Protein AF-A0A317YNF3-F1 (afdb_monomer_lite)

InterPro domains:
  IPR027417 P-loop containing nucleoside triphosphate hydrolase [G3DSA:3.40.50.300] (1-76)
  IPR027417 P-loop containing nucleoside triphosphate hydrolase [SSF52540] (8-67)
  IPR045562 ATP-dependent DNA helicase RecG, domain 3, C-terminal [PF19833] (21-75)
  IPR047112 ATP-dependent DNA helicase RecG/Transcription-repair-coupling factor [PTHR47964] (1-76)

Organism: Staphylococcus pseudintermedius (NCBI:txid283734)

Structure (mmCIF, N/CA/C/O backbone):
data_AF-A0A317YNF3-F1
#
_entry.id   AF-A0A317YNF3-F1
#
loop_
_atom_site.group_PDB
_atom_site.id
_atom_site.type_symbol
_atom_site.label_atom_id
_atom_site.label_alt_id
_atom_site.label_comp_id
_atom_site.label_asym_id
_atom_site.label_entity_id
_atom_site.label_seq_id
_atom_site.pdbx_PDB_ins_code
_atom_site.Cartn_x
_atom_site.Cartn_y
_atom_site.Cartn_z
_atom_site.occupancy
_atom_site.B_iso_or_equiv
_atom_site.auth_seq_id
_atom_site.auth_comp_id
_atom_site.auth_asym_id
_atom_site.auth_atom_id
_atom_site.pdbx_PDB_model_num
ATOM 1 N N . VAL A 1 1 ? -17.450 -12.248 21.173 1.00 68.62 1 VAL A N 1
ATOM 2 C CA . VAL A 1 1 ? -17.203 -11.163 22.152 1.00 68.62 1 VAL A CA 1
ATOM 3 C C . VAL A 1 1 ? -15.916 -10.471 21.745 1.00 68.62 1 VAL A C 1
ATOM 5 O O . VAL A 1 1 ? -14.910 -11.155 21.614 1.00 68.62 1 VAL A O 1
ATOM 8 N N . LEU A 1 2 ? -15.975 -9.170 21.461 1.00 77.19 2 LEU A N 1
ATOM 9 C CA . LEU A 1 2 ? -14.817 -8.343 21.107 1.00 77.19 2 LEU A CA 1
ATOM 10 C C . LEU A 1 2 ? -14.187 -7.830 22.411 1.00 77.19 2 LEU A C 1
ATOM 12 O O . LEU A 1 2 ? -14.881 -7.216 23.217 1.00 77.19 2 LEU A O 1
ATOM 16 N N . ILE A 1 3 ? -12.908 -8.127 22.647 1.00 83.19 3 ILE A N 1
ATOM 17 C CA . ILE A 1 3 ? -12.151 -7.652 23.815 1.00 83.19 3 ILE A CA 1
ATOM 18 C C . ILE A 1 3 ? -10.936 -6.902 23.283 1.00 83.19 3 ILE A C 1
ATOM 20 O O . ILE A 1 3 ? -10.073 -7.502 22.646 1.00 83.19 3 ILE A O 1
ATOM 24 N N . ALA A 1 4 ? -10.870 -5.597 23.534 1.00 83.94 4 ALA A N 1
ATOM 25 C CA . ALA A 1 4 ? -9.777 -4.751 23.078 1.00 83.94 4 ALA A CA 1
ATOM 26 C C . ALA A 1 4 ? -9.485 -3.632 24.087 1.00 83.94 4 ALA A C 1
ATOM 28 O O . ALA A 1 4 ? -10.384 -3.150 24.770 1.00 83.94 4 ALA A O 1
ATOM 29 N N . SER A 1 5 ? -8.220 -3.213 24.159 1.00 90.25 5 SER A N 1
ATOM 30 C CA . SER A 1 5 ? -7.762 -2.063 24.952 1.00 90.25 5 SER A CA 1
ATOM 31 C C . SER A 1 5 ? -6.790 -1.218 24.114 1.00 90.25 5 SER A C 1
ATOM 33 O O . SER A 1 5 ? -5.585 -1.208 24.396 1.00 90.25 5 SER A O 1
ATOM 35 N N . PRO A 1 6 ? -7.270 -0.570 23.035 1.00 87.25 6 PRO A N 1
ATOM 36 C CA . PRO A 1 6 ? -6.416 0.220 22.157 1.00 87.25 6 PRO A CA 1
ATOM 37 C C . PRO A 1 6 ? -5.816 1.417 22.906 1.00 87.25 6 PRO A C 1
ATOM 39 O O . PRO A 1 6 ? -6.486 2.062 23.707 1.00 87.25 6 PRO A O 1
ATOM 42 N N . LYS A 1 7 ? -4.534 1.700 22.651 1.00 92.06 7 LYS A N 1
ATOM 43 C CA . LYS A 1 7 ? -3.787 2.812 23.276 1.00 92.06 7 LYS A CA 1
ATOM 44 C C . LYS A 1 7 ? -3.503 3.971 22.320 1.00 92.06 7 LYS A C 1
ATOM 46 O O . LYS A 1 7 ? -2.967 4.988 22.742 1.00 92.06 7 LYS A O 1
ATOM 51 N N . THR A 1 8 ? -3.814 3.792 21.040 1.00 91.56 8 THR A N 1
ATOM 52 C CA . THR A 1 8 ? -3.615 4.775 19.975 1.00 91.56 8 THR A CA 1
ATOM 53 C C . THR A 1 8 ? -4.966 5.227 19.443 1.00 91.56 8 THR A C 1
ATOM 55 O O . THR A 1 8 ? -5.924 4.452 19.459 1.00 91.56 8 THR A O 1
ATOM 58 N N . GLU A 1 9 ? -5.034 6.456 18.939 1.00 87.94 9 GLU A N 1
ATOM 59 C CA . GLU A 1 9 ? -6.248 7.025 18.344 1.00 87.94 9 GLU A CA 1
ATOM 60 C C . GLU A 1 9 ? -6.757 6.164 17.178 1.00 87.94 9 GLU A C 1
ATOM 62 O O . GLU A 1 9 ? -7.900 5.717 17.195 1.00 87.94 9 GLU A O 1
ATOM 67 N N . THR A 1 10 ? -5.862 5.756 16.271 1.00 85.75 10 THR A N 1
ATOM 68 C CA . THR A 1 10 ? -6.174 4.813 15.183 1.00 85.75 10 THR A CA 1
ATOM 69 C C . THR A 1 10 ? -6.709 3.474 15.699 1.00 85.75 10 THR A C 1
ATOM 71 O O . THR A 1 10 ? -7.598 2.872 15.107 1.00 85.75 10 THR A O 1
ATOM 74 N N . GLY A 1 11 ? -6.183 2.969 16.820 1.00 89.00 11 GLY A N 1
ATOM 75 C CA . GLY A 1 11 ? -6.671 1.725 17.415 1.00 89.00 11 GLY A CA 1
ATOM 76 C C . GLY A 1 11 ? -8.089 1.859 17.975 1.00 89.00 11 GLY A C 1
ATOM 77 O O . GLY A 1 11 ? -8.877 0.921 17.864 1.00 89.00 11 GLY A O 1
ATOM 78 N N . ILE A 1 12 ? -8.414 3.015 18.561 1.00 91.12 12 ILE A N 1
ATOM 79 C CA . ILE A 1 12 ? -9.755 3.337 19.068 1.00 91.12 12 ILE A CA 1
ATOM 80 C C . ILE A 1 12 ? -10.746 3.436 17.903 1.00 91.12 12 ILE A C 1
ATOM 82 O O . ILE A 1 12 ? -11.830 2.851 17.962 1.00 91.12 12 ILE A O 1
ATOM 86 N N . GLU A 1 13 ? -10.358 4.115 16.827 1.00 89.44 13 GLU A N 1
ATOM 87 C CA . GLU A 1 13 ? -11.178 4.280 15.626 1.00 89.44 13 GLU A CA 1
ATOM 88 C C . GLU A 1 13 ? -11.493 2.933 14.957 1.00 89.44 13 GLU A C 1
ATOM 90 O O . GLU A 1 13 ? -12.662 2.620 14.718 1.00 89.44 13 GLU A O 1
ATOM 95 N N . ARG A 1 14 ? -10.488 2.058 14.793 1.00 90.19 14 ARG A N 1
ATOM 96 C CA . ARG A 1 14 ? -10.690 0.696 14.261 1.00 90.19 14 ARG A CA 1
ATOM 97 C C . ARG A 1 14 ? -11.676 -0.117 15.095 1.00 90.19 14 ARG A C 1
ATOM 99 O O . ARG A 1 14 ? -12.555 -0.769 14.538 1.00 90.19 14 ARG A O 1
ATOM 106 N N . MET A 1 15 ? -11.553 -0.080 16.424 1.00 91.94 15 MET A N 1
ATOM 107 C CA . MET A 1 15 ? -12.490 -0.792 17.303 1.00 91.94 15 MET A CA 1
ATOM 108 C C . MET A 1 15 ? -13.905 -0.223 17.211 1.00 91.94 15 MET A C 1
ATOM 110 O O . MET A 1 15 ? -14.866 -0.984 17.268 1.00 91.94 15 MET A O 1
ATOM 114 N N . THR A 1 16 ? -14.036 1.088 17.022 1.00 90.56 16 THR A N 1
ATOM 115 C CA . THR A 1 16 ? -15.335 1.743 16.849 1.00 90.56 16 THR A CA 1
ATOM 116 C C . THR A 1 16 ? -16.013 1.266 15.564 1.00 90.56 16 THR A C 1
ATOM 118 O O . THR A 1 16 ? -17.142 0.779 15.624 1.00 90.56 16 THR A O 1
ATOM 121 N N . ILE A 1 17 ? -15.306 1.290 14.430 1.00 90.56 17 ILE A N 1
ATOM 122 C CA . ILE A 1 17 ? -15.813 0.826 13.126 1.00 90.56 17 ILE A CA 1
ATOM 123 C C . ILE A 1 17 ? -16.252 -0.646 13.179 1.00 90.56 17 ILE A C 1
ATOM 125 O O . ILE A 1 17 ? -17.341 -0.977 12.713 1.00 90.56 17 ILE A O 1
ATOM 129 N N . MET A 1 18 ? -15.478 -1.516 13.842 1.00 90.56 18 MET A N 1
ATOM 130 C CA . MET A 1 18 ? -15.829 -2.936 14.024 1.00 90.56 18 MET A CA 1
ATOM 131 C C . MET A 1 18 ? -17.137 -3.170 14.801 1.00 90.56 18 MET A C 1
ATOM 133 O O . MET A 1 18 ? -17.665 -4.281 14.771 1.00 90.56 18 MET A O 1
ATOM 137 N N . THR A 1 19 ? -17.654 -2.163 15.515 1.00 91.50 19 THR A N 1
ATOM 138 C CA . THR A 1 19 ? -18.938 -2.245 16.240 1.00 91.50 19 THR A CA 1
ATOM 139 C C . THR A 1 19 ? -20.114 -1.607 15.505 1.00 91.50 19 THR A C 1
ATOM 141 O O . THR A 1 19 ? -21.256 -1.812 15.911 1.00 91.50 19 THR A O 1
ATOM 144 N N . GLN A 1 20 ? -19.861 -0.843 14.440 1.00 92.69 20 GLN A N 1
ATOM 145 C CA . GLN A 1 20 ? -20.893 -0.083 13.728 1.00 92.69 20 GLN A CA 1
ATOM 146 C C . GLN A 1 20 ? -21.632 -0.910 12.674 1.00 92.69 20 GLN A C 1
ATOM 148 O O . GLN A 1 20 ? -22.800 -0.646 12.402 1.00 92.69 20 GLN A O 1
ATOM 153 N N . THR A 1 21 ? -20.972 -1.911 12.094 1.00 89.88 21 THR A N 1
ATOM 154 C CA . THR A 1 21 ? -21.533 -2.723 11.012 1.00 89.88 21 THR A CA 1
ATOM 155 C C . THR A 1 21 ? -21.033 -4.163 11.097 1.00 89.88 21 THR A C 1
ATOM 157 O O . THR A 1 21 ? -20.001 -4.453 11.702 1.00 89.88 21 THR A O 1
ATOM 160 N N . THR A 1 22 ? -21.794 -5.079 10.504 1.00 91.38 22 THR A N 1
ATOM 161 C CA . THR A 1 22 ? -21.404 -6.492 10.340 1.00 91.38 22 THR A CA 1
ATOM 162 C C . THR A 1 22 ? -21.184 -6.858 8.872 1.00 91.38 22 THR A C 1
ATOM 164 O O . THR A 1 22 ? -20.841 -8.003 8.577 1.00 91.38 22 THR A O 1
ATOM 167 N N . ASP A 1 23 ? -21.351 -5.894 7.960 1.00 93.38 23 ASP A N 1
ATOM 168 C CA . ASP A 1 23 ? -21.052 -6.065 6.544 1.00 93.38 23 ASP A CA 1
ATOM 169 C C . ASP A 1 23 ? -19.536 -5.984 6.312 1.00 93.38 23 ASP A C 1
ATOM 171 O O . ASP A 1 23 ? -18.885 -4.978 6.602 1.00 93.38 23 ASP A O 1
ATOM 175 N N . GLY A 1 24 ? -18.964 -7.065 5.785 1.00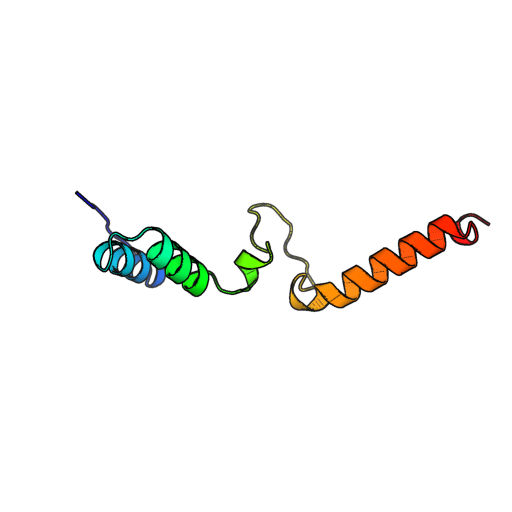 88.00 24 GLY A N 1
ATOM 176 C CA . GLY A 1 24 ? -17.534 -7.156 5.508 1.00 88.00 24 GLY A CA 1
ATOM 177 C C . GLY A 1 24 ? -17.052 -6.210 4.406 1.00 88.00 24 GLY A C 1
ATOM 178 O O . GLY A 1 24 ? -15.878 -5.834 4.420 1.00 88.00 24 GLY A O 1
ATOM 179 N N . PHE A 1 25 ? -17.922 -5.801 3.478 1.00 87.56 25 PHE A N 1
ATOM 180 C CA . PHE A 1 25 ? -17.556 -4.854 2.423 1.00 87.56 25 PHE A CA 1
ATOM 181 C C . PHE A 1 25 ? -17.391 -3.442 2.986 1.00 87.56 25 PHE A C 1
ATOM 183 O O . PHE A 1 25 ? -16.340 -2.837 2.787 1.00 87.56 25 PHE A O 1
ATOM 190 N N . GLU A 1 26 ? -18.353 -2.970 3.782 1.00 88.62 26 GLU A N 1
ATOM 191 C CA . GLU A 1 26 ? -18.281 -1.651 4.427 1.00 88.62 26 GLU A CA 1
ATOM 192 C C . GLU A 1 26 ? -17.076 -1.553 5.382 1.00 88.62 26 GLU A C 1
ATOM 194 O O . GLU A 1 26 ? -16.367 -0.545 5.406 1.00 88.62 26 GLU A O 1
ATOM 199 N N . LEU A 1 27 ? -16.787 -2.620 6.140 1.00 90.94 27 LEU A N 1
ATOM 200 C CA . LEU A 1 27 ? -15.586 -2.673 6.985 1.00 90.94 27 LEU A CA 1
ATOM 201 C C . LEU A 1 27 ? -14.298 -2.553 6.166 1.00 90.94 27 LEU A C 1
ATOM 203 O O . LEU A 1 27 ? -13.349 -1.906 6.609 1.00 90.94 27 LEU A O 1
ATOM 207 N N . SER A 1 28 ? -14.262 -3.178 4.989 1.00 85.25 28 SER A N 1
ATOM 208 C CA . SER A 1 28 ? -13.095 -3.148 4.106 1.00 85.25 28 SER A CA 1
ATOM 209 C C . SER A 1 28 ? -12.886 -1.764 3.491 1.00 85.25 28 SER A C 1
ATOM 211 O O . SER A 1 28 ? -11.745 -1.317 3.409 1.00 85.25 28 SER A O 1
ATOM 213 N N . GLU A 1 29 ? -13.960 -1.059 3.122 1.00 84.81 29 GLU A N 1
ATOM 214 C CA . GLU A 1 29 ? -13.881 0.331 2.649 1.00 84.81 29 GLU A CA 1
ATOM 215 C C . GLU A 1 29 ? -13.345 1.264 3.740 1.00 84.81 29 GLU A C 1
ATOM 217 O O . GLU A 1 29 ? -12.388 1.999 3.508 1.00 84.81 29 GLU A O 1
ATOM 222 N N . ARG A 1 30 ? -13.879 1.171 4.963 1.00 87.06 30 ARG A N 1
ATOM 223 C CA . ARG A 1 30 ? -13.429 1.989 6.103 1.00 87.06 30 ARG A CA 1
ATOM 224 C C . ARG A 1 30 ? -11.978 1.698 6.503 1.00 87.06 30 ARG A C 1
ATOM 226 O O . ARG A 1 30 ? -11.231 2.620 6.823 1.00 87.06 30 ARG A O 1
ATOM 233 N N . ASP A 1 31 ? -11.556 0.429 6.498 1.00 85.19 31 ASP A N 1
ATOM 234 C CA . ASP A 1 31 ? -10.155 0.058 6.766 1.00 85.19 31 ASP A CA 1
ATOM 235 C C . ASP A 1 31 ? -9.222 0.582 5.665 1.00 85.19 31 ASP A C 1
ATOM 237 O O . ASP A 1 31 ? -8.113 1.021 5.972 1.00 85.19 31 ASP A O 1
ATOM 241 N N . LEU A 1 32 ? -9.685 0.620 4.411 1.00 79.25 32 LEU A N 1
ATOM 242 C CA . LEU A 1 32 ? -8.934 1.202 3.304 1.00 79.25 32 LEU A CA 1
ATOM 243 C C . LEU A 1 32 ? -8.805 2.727 3.419 1.00 79.25 32 LEU A C 1
A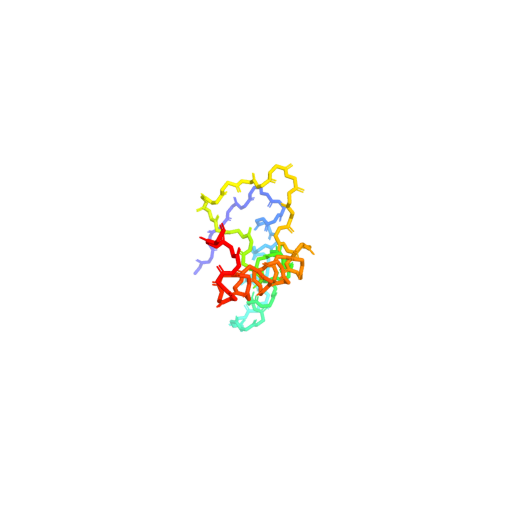TOM 245 O O . LEU A 1 32 ? -7.707 3.257 3.254 1.00 79.25 32 LEU A O 1
ATOM 249 N N . GLU A 1 33 ? -9.890 3.428 3.753 1.00 82.81 33 GLU A N 1
ATOM 250 C CA . GLU A 1 33 ? -9.883 4.875 4.010 1.00 82.81 33 GLU A CA 1
ATOM 251 C C . GLU A 1 33 ? -8.905 5.239 5.136 1.00 82.81 33 GLU A C 1
ATOM 253 O O . GLU A 1 33 ? -8.090 6.148 4.971 1.00 82.81 33 GLU A O 1
ATOM 258 N N . MET A 1 34 ? -8.921 4.484 6.243 1.00 79.31 34 MET A N 1
ATOM 259 C CA . MET A 1 34 ? -8.000 4.684 7.372 1.00 79.31 34 MET A CA 1
ATOM 260 C C . MET A 1 34 ? -6.529 4.444 7.007 1.00 79.31 34 MET A C 1
ATOM 262 O O . MET A 1 34 ? -5.642 5.094 7.563 1.00 79.31 34 MET A O 1
ATOM 266 N N . ARG A 1 35 ? -6.243 3.501 6.102 1.00 78.19 35 ARG A N 1
ATOM 267 C CA . ARG A 1 35 ? -4.877 3.250 5.606 1.00 78.19 35 ARG A CA 1
ATOM 268 C C . ARG A 1 35 ? -4.429 4.273 4.560 1.00 78.19 35 ARG A C 1
ATOM 270 O O . ARG A 1 35 ? -3.229 4.497 4.393 1.00 78.19 35 ARG A O 1
ATOM 277 N N . GLY A 1 36 ? -5.386 4.914 3.896 1.00 68.06 36 GLY A N 1
ATOM 278 C CA . GLY A 1 36 ? -5.160 5.885 2.840 1.00 68.06 36 GLY A CA 1
ATOM 279 C C . GLY A 1 36 ? -4.803 5.247 1.489 1.00 68.06 36 GLY A C 1
ATOM 280 O O . GLY A 1 36 ? -4.506 4.053 1.391 1.00 68.06 36 GLY A O 1
ATOM 281 N N . PRO A 1 37 ? -4.786 6.054 0.413 1.00 55.12 37 PRO A N 1
ATOM 282 C CA . PRO A 1 37 ? -4.592 5.575 -0.959 1.00 55.12 37 PRO A CA 1
ATOM 283 C C . PRO A 1 37 ? -3.227 4.906 -1.199 1.00 55.12 37 PRO A C 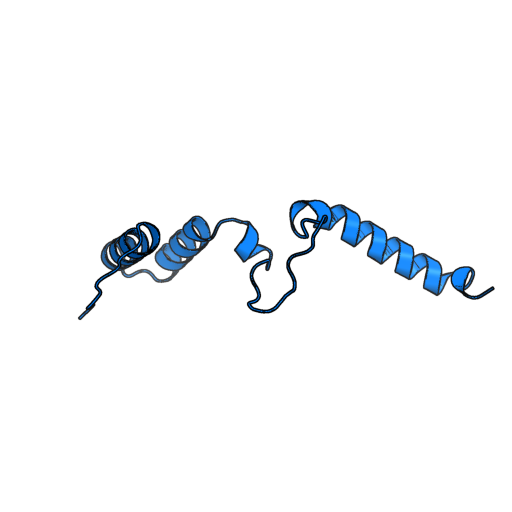1
ATOM 2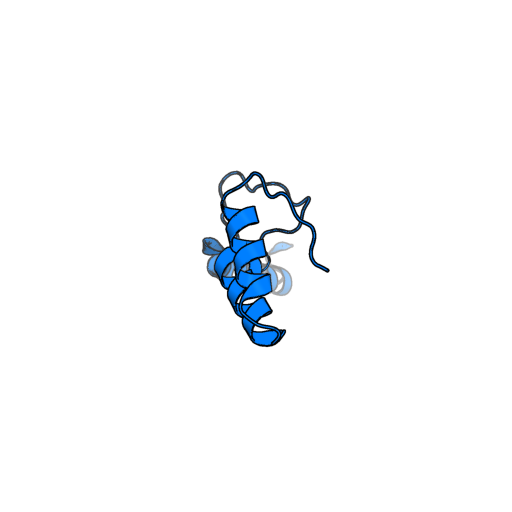85 O O . PRO A 1 37 ? -3.099 4.098 -2.114 1.00 55.12 37 PRO A O 1
ATOM 288 N N . GLY A 1 38 ? -2.218 5.190 -0.368 1.00 53.59 38 GLY A N 1
ATOM 289 C CA . GLY A 1 38 ? -0.882 4.594 -0.480 1.00 53.59 38 GLY A CA 1
ATOM 290 C C . GLY A 1 38 ? -0.843 3.078 -0.247 1.00 53.59 38 GLY A C 1
ATOM 291 O O . GLY A 1 38 ? -0.039 2.394 -0.877 1.00 53.59 38 GLY A O 1
ATOM 292 N N . ASP A 1 39 ? -1.735 2.524 0.581 1.00 56.56 39 ASP A N 1
ATOM 293 C CA . ASP A 1 39 ? -1.810 1.070 0.802 1.00 56.56 39 ASP A CA 1
ATOM 294 C C . ASP A 1 39 ? -2.588 0.348 -0.311 1.00 56.56 39 ASP A C 1
ATOM 296 O O . ASP A 1 39 ? -2.291 -0.811 -0.601 1.00 56.56 39 ASP A O 1
ATOM 300 N N . PHE A 1 40 ? -3.526 1.025 -0.988 1.00 48.59 40 PHE A N 1
ATOM 301 C CA . PHE A 1 40 ? -4.272 0.457 -2.123 1.00 48.59 40 PHE A CA 1
ATOM 302 C C . PHE A 1 40 ? -3.374 0.219 -3.343 1.00 48.59 40 PHE A C 1
ATOM 304 O O . PHE A 1 40 ? -3.488 -0.803 -4.016 1.00 48.59 40 PHE A O 1
ATOM 311 N N . PHE A 1 41 ? -2.444 1.146 -3.593 1.00 49.22 41 PHE A N 1
ATOM 312 C CA . PHE A 1 41 ? -1.434 1.038 -4.649 1.00 49.22 41 PHE A CA 1
ATOM 313 C C . PHE A 1 41 ? -0.161 0.286 -4.204 1.00 49.22 41 PHE A C 1
ATOM 315 O O . PHE A 1 41 ? 0.796 0.199 -4.971 1.00 49.22 41 PHE A O 1
ATOM 322 N N . GLY A 1 42 ? -0.158 -0.318 -3.005 1.00 50.88 42 GLY A N 1
ATOM 323 C CA . GLY A 1 42 ? 0.835 -1.320 -2.597 1.00 50.88 42 GLY A CA 1
ATOM 324 C C . GLY A 1 42 ? 2.052 -0.826 -1.805 1.00 50.88 42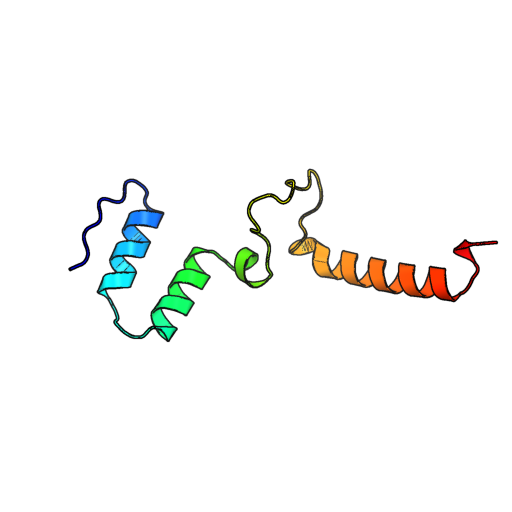 GLY A C 1
ATOM 325 O O . GLY A 1 42 ? 3.074 -1.508 -1.812 1.00 50.88 42 GLY A O 1
ATOM 326 N N . VAL A 1 43 ? 1.994 0.314 -1.106 1.00 57.12 43 VAL A N 1
ATOM 327 C CA . VAL A 1 43 ? 3.217 0.973 -0.586 1.00 57.12 43 VAL A CA 1
ATOM 328 C C . VAL A 1 43 ? 3.523 0.746 0.900 1.00 57.12 43 VAL A C 1
ATOM 330 O O . VAL A 1 43 ? 4.427 1.366 1.449 1.00 57.12 43 VAL A O 1
ATOM 333 N N . LYS A 1 44 ? 2.920 -0.245 1.562 1.00 54.38 44 LYS A N 1
ATOM 334 C CA . LYS A 1 44 ? 3.484 -0.757 2.830 1.00 54.38 44 LYS A CA 1
ATOM 335 C C . LYS A 1 44 ? 3.602 -2.267 2.859 1.00 54.38 44 LYS A C 1
ATOM 337 O O . LYS A 1 44 ? 2.958 -2.961 3.643 1.00 54.38 44 LYS A O 1
ATOM 342 N N . GLN A 1 45 ? 4.521 -2.784 2.047 1.00 55.75 45 GLN A N 1
ATOM 343 C CA . GLN A 1 45 ? 5.115 -4.082 2.338 1.00 55.75 45 GLN A CA 1
ATOM 344 C C . GLN A 1 45 ? 6.111 -3.906 3.493 1.00 55.75 45 GLN A C 1
ATOM 346 O O . GLN A 1 45 ? 7.113 -3.202 3.365 1.00 55.75 45 GLN A O 1
ATOM 351 N N . SER A 1 46 ? 5.846 -4.539 4.637 1.00 46.50 46 SER A N 1
ATOM 352 C CA . SER A 1 46 ? 6.798 -4.572 5.749 1.00 46.50 46 SER A CA 1
ATOM 353 C C . SER A 1 46 ? 8.125 -5.177 5.272 1.00 46.50 46 SER A C 1
ATOM 355 O O . SER A 1 46 ? 8.163 -6.362 4.937 1.00 46.50 46 SER A O 1
ATOM 357 N N . GLY A 1 47 ? 9.194 -4.375 5.238 1.00 48.00 47 GLY A N 1
ATOM 358 C CA . GLY A 1 47 ? 10.546 -4.818 4.873 1.00 48.00 47 GLY A CA 1
ATOM 359 C C . GLY A 1 47 ? 11.128 -4.231 3.583 1.00 48.00 47 GLY A C 1
ATOM 360 O O . GLY A 1 47 ? 12.280 -4.532 3.276 1.00 48.00 47 GLY A O 1
ATOM 361 N N . LEU A 1 48 ? 10.390 -3.396 2.842 1.00 52.00 48 LEU A N 1
ATOM 362 C CA . LEU A 1 48 ? 10.989 -2.594 1.770 1.00 52.00 48 LEU A CA 1
ATOM 363 C C . LEU A 1 48 ? 11.757 -1.405 2.379 1.00 52.00 48 LEU A C 1
ATOM 365 O O . LEU A 1 48 ? 11.226 -0.766 3.288 1.00 52.00 48 LEU A O 1
ATOM 369 N N . PRO A 1 49 ? 12.995 -1.115 1.934 1.00 55.97 49 PRO A N 1
ATOM 370 C CA . PRO A 1 49 ? 13.726 0.062 2.388 1.00 55.97 49 PRO A CA 1
ATOM 371 C C . PRO A 1 49 ? 12.943 1.328 2.045 1.00 55.97 49 PRO A C 1
ATOM 373 O O . PRO A 1 49 ? 12.483 1.472 0.911 1.00 55.97 49 PRO A O 1
ATOM 376 N N . ASP A 1 50 ? 12.833 2.254 2.997 1.00 56.00 50 ASP A N 1
ATOM 377 C CA . ASP A 1 50 ? 12.319 3.589 2.708 1.00 56.00 50 ASP A CA 1
ATOM 378 C C . ASP A 1 50 ? 13.239 4.241 1.665 1.00 56.00 50 ASP A C 1
ATOM 380 O O . ASP A 1 50 ? 14.443 4.413 1.885 1.00 56.00 50 ASP A O 1
ATOM 384 N N . PHE A 1 51 ? 12.694 4.571 0.495 1.00 57.03 51 PHE A N 1
ATOM 385 C CA . PHE A 1 51 ? 13.443 5.305 -0.516 1.00 57.03 51 PHE A CA 1
ATOM 386 C C . PHE A 1 51 ? 13.754 6.707 0.028 1.00 57.03 51 PHE A C 1
ATOM 388 O O . PHE A 1 51 ? 12.860 7.455 0.405 1.00 57.03 51 PHE A O 1
ATOM 395 N N . LEU A 1 52 ? 15.039 7.073 0.065 1.00 56.19 52 LEU A N 1
ATOM 396 C CA . LEU A 1 52 ? 15.512 8.333 0.662 1.00 56.19 52 LEU A CA 1
ATOM 397 C C . LEU A 1 52 ? 15.031 9.598 -0.074 1.00 56.19 52 LEU A C 1
ATOM 399 O O . LEU A 1 52 ? 15.075 10.681 0.501 1.00 56.19 52 LEU A O 1
ATOM 403 N N . VAL A 1 53 ? 14.640 9.480 -1.349 1.00 58.84 53 VAL A N 1
ATOM 404 C CA . VAL A 1 53 ? 14.342 10.625 -2.235 1.00 58.84 53 VAL A CA 1
ATOM 405 C C . VAL A 1 53 ? 13.098 10.409 -3.106 1.00 58.84 53 VAL A C 1
ATOM 407 O O . VAL A 1 53 ? 12.469 11.384 -3.494 1.00 58.84 53 VAL A O 1
ATOM 410 N N . ALA A 1 54 ? 12.734 9.161 -3.412 1.00 57.88 54 ALA A N 1
ATOM 411 C CA . ALA A 1 54 ? 11.660 8.839 -4.351 1.00 57.88 54 ALA A CA 1
ATOM 412 C C . ALA A 1 54 ? 10.412 8.337 -3.617 1.00 57.88 54 ALA A C 1
ATOM 414 O O . ALA A 1 54 ? 10.513 7.489 -2.729 1.00 57.88 54 ALA A O 1
ATOM 415 N N . ASN A 1 55 ? 9.238 8.817 -4.016 1.00 66.44 55 ASN A N 1
ATOM 416 C CA . ASN A 1 55 ? 7.959 8.325 -3.521 1.00 66.44 55 ASN A CA 1
ATOM 417 C C . ASN A 1 55 ? 7.323 7.474 -4.619 1.00 66.44 55 ASN A C 1
ATOM 419 O O . ASN A 1 55 ? 6.774 8.005 -5.578 1.00 66.44 55 ASN A O 1
ATOM 423 N N . LEU A 1 56 ? 7.365 6.145 -4.471 1.00 60.59 56 LEU A N 1
ATOM 424 C CA . LEU A 1 56 ? 6.880 5.211 -5.497 1.00 60.59 56 LEU A CA 1
ATOM 425 C C . LEU A 1 56 ? 5.434 5.471 -5.952 1.00 60.59 56 LEU A C 1
ATOM 427 O O . LEU A 1 56 ? 5.095 5.111 -7.076 1.00 60.59 56 LEU A O 1
ATOM 431 N N . VAL A 1 57 ? 4.587 6.055 -5.095 1.00 60.41 57 VAL A N 1
ATOM 432 C CA . VAL A 1 57 ? 3.190 6.370 -5.434 1.00 60.41 57 VAL A CA 1
ATOM 433 C C . VAL A 1 57 ? 3.109 7.598 -6.335 1.00 60.41 57 VAL A C 1
ATOM 435 O O . VAL A 1 57 ? 2.410 7.581 -7.345 1.00 60.41 57 VAL A O 1
ATOM 438 N N . GLU A 1 58 ? 3.814 8.667 -5.971 1.00 65.69 58 GLU A N 1
ATOM 439 C CA . GLU A 1 58 ? 3.804 9.929 -6.721 1.00 65.69 58 GLU A CA 1
ATOM 440 C C . GLU A 1 58 ? 4.593 9.797 -8.028 1.00 65.69 58 GLU A C 1
ATOM 442 O O . GLU A 1 58 ? 4.157 10.271 -9.079 1.00 65.69 58 GLU A O 1
ATOM 447 N N . ASP A 1 59 ? 5.702 9.062 -7.975 1.00 69.31 59 ASP A N 1
ATOM 448 C CA . ASP A 1 59 ? 6.632 8.878 -9.085 1.00 69.31 59 ASP A CA 1
ATOM 449 C C . ASP A 1 59 ? 6.264 7.683 -9.976 1.00 69.31 59 ASP A C 1
ATOM 451 O O . ASP A 1 59 ? 6.955 7.418 -10.959 1.00 69.31 59 ASP A O 1
ATOM 455 N N . TYR A 1 60 ? 5.165 6.970 -9.687 1.00 72.25 60 TYR A N 1
ATOM 456 C CA . TYR A 1 60 ? 4.758 5.761 -10.416 1.00 72.25 60 TYR A CA 1
ATOM 457 C C . TYR A 1 60 ? 4.740 5.968 -11.933 1.00 72.25 60 TYR A C 1
ATOM 459 O O . TYR A 1 60 ? 5.289 5.164 -12.682 1.00 72.25 60 TYR A O 1
ATOM 467 N N . ARG A 1 61 ? 4.159 7.082 -12.394 1.00 74.12 61 ARG A N 1
ATOM 468 C CA . ARG A 1 61 ? 4.070 7.395 -13.830 1.00 74.12 61 ARG A CA 1
ATOM 469 C C . ARG A 1 61 ? 5.446 7.632 -14.450 1.00 74.12 61 ARG A C 1
ATOM 471 O O . ARG A 1 61 ? 5.665 7.263 -15.596 1.00 74.12 61 ARG A O 1
ATOM 478 N N . MET A 1 62 ? 6.368 8.238 -13.703 1.00 80.19 62 MET A N 1
ATOM 479 C CA . MET A 1 62 ? 7.743 8.447 -14.160 1.00 80.19 62 MET A CA 1
ATOM 4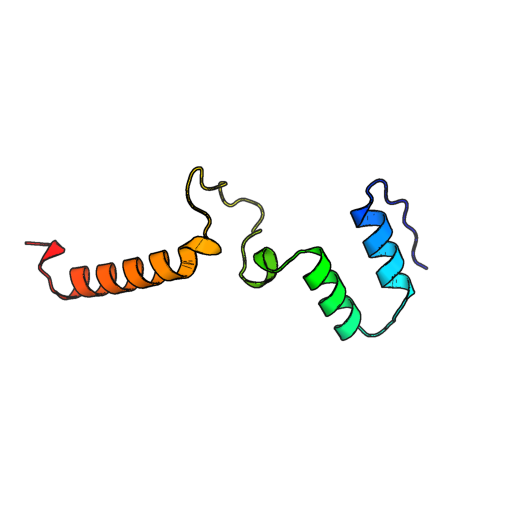80 C C . MET A 1 62 ? 8.504 7.118 -14.218 1.00 80.19 62 MET A C 1
ATOM 482 O O . MET A 1 62 ? 9.220 6.868 -15.183 1.00 80.19 62 MET A O 1
ATOM 486 N N . LEU A 1 63 ? 8.309 6.245 -13.227 1.00 78.88 63 LEU A N 1
ATOM 487 C CA . LEU A 1 63 ? 8.904 4.908 -13.194 1.00 78.88 63 LEU A CA 1
ATOM 488 C C . LEU A 1 63 ? 8.360 3.999 -14.302 1.00 78.88 63 LEU A C 1
ATOM 490 O O . LEU A 1 63 ? 9.115 3.208 -14.863 1.00 78.88 63 LEU A O 1
ATOM 494 N N . GLU A 1 64 ? 7.076 4.117 -14.638 1.00 84.00 64 GLU A N 1
ATOM 495 C CA . GLU A 1 64 ? 6.458 3.386 -15.746 1.00 84.00 64 GLU A CA 1
ATOM 496 C C . GLU A 1 64 ? 7.058 3.799 -17.095 1.00 84.00 64 GLU A C 1
ATOM 498 O O . GLU A 1 64 ? 7.503 2.936 -17.849 1.00 84.00 64 GLU A O 1
ATOM 503 N N . VAL A 1 65 ? 7.167 5.106 -17.352 1.00 88.19 65 VAL A N 1
ATOM 504 C CA . VAL A 1 65 ? 7.817 5.624 -18.566 1.00 88.19 65 VAL A CA 1
ATOM 505 C C . VAL A 1 65 ? 9.280 5.185 -18.628 1.00 88.19 65 VAL A C 1
ATOM 507 O O . VAL A 1 65 ? 9.717 4.659 -19.646 1.00 88.19 65 VAL A O 1
ATOM 510 N N . ALA A 1 66 ? 10.024 5.311 -17.525 1.00 87.88 66 ALA A N 1
ATOM 511 C CA . ALA A 1 66 ? 11.421 4.886 -17.467 1.00 87.88 66 ALA A CA 1
ATOM 512 C C . ALA A 1 66 ? 11.591 3.378 -17.726 1.00 87.88 66 ALA A C 1
ATOM 514 O O . ALA A 1 66 ? 12.552 2.967 -18.376 1.00 87.88 66 ALA A O 1
ATOM 515 N N . ARG A 1 67 ? 10.665 2.541 -17.235 1.00 89.12 67 ARG A N 1
ATOM 516 C CA . ARG A 1 67 ? 10.655 1.096 -17.509 1.00 89.12 67 ARG A CA 1
ATOM 517 C C . ARG A 1 67 ? 10.462 0.824 -18.998 1.00 89.12 67 ARG A C 1
ATOM 519 O O . ARG A 1 67 ? 11.177 -0.012 -19.550 1.00 89.12 67 ARG A O 1
ATOM 526 N N . ASP A 1 68 ? 9.492 1.485 -19.616 1.00 92.00 68 ASP A N 1
ATOM 527 C CA . ASP A 1 68 ? 9.153 1.260 -21.020 1.00 92.00 68 ASP A CA 1
ATOM 528 C C . ASP A 1 68 ? 10.292 1.731 -21.937 1.00 92.00 68 ASP A C 1
ATOM 530 O O . ASP A 1 68 ? 10.730 0.972 -22.802 1.00 92.00 68 ASP A O 1
ATOM 534 N N . GLU A 1 69 ? 10.875 2.901 -21.659 1.00 92.38 69 GLU A N 1
ATOM 535 C CA . GLU A 1 69 ? 12.072 3.394 -22.354 1.00 92.38 69 GLU A CA 1
ATOM 536 C C . GLU A 1 69 ? 13.265 2.445 -22.185 1.00 92.38 69 GLU A C 1
ATOM 538 O O . GLU A 1 69 ? 13.944 2.119 -23.159 1.00 92.38 69 GLU A O 1
ATOM 543 N N . ALA A 1 70 ? 13.517 1.945 -20.971 1.00 90.69 70 ALA A N 1
ATOM 544 C CA . ALA A 1 70 ? 14.590 0.982 -20.735 1.00 90.69 70 ALA A CA 1
ATOM 545 C C . ALA A 1 70 ? 14.375 -0.320 -21.526 1.00 90.69 70 ALA A C 1
ATOM 547 O O . ALA A 1 70 ? 15.331 -0.884 -22.063 1.00 90.69 70 ALA A O 1
ATOM 548 N N . ALA A 1 71 ? 13.131 -0.794 -21.628 1.00 91.88 71 ALA A N 1
ATOM 549 C CA . ALA A 1 71 ? 12.796 -1.986 -22.400 1.00 91.88 71 ALA A CA 1
ATOM 550 C C . ALA A 1 71 ? 13.004 -1.776 -23.907 1.00 91.88 71 ALA A C 1
ATOM 552 O O . ALA A 1 71 ? 13.550 -2.664 -24.568 1.00 91.88 71 ALA A O 1
ATOM 553 N N . GLU A 1 72 ? 12.613 -0.618 -24.444 1.00 91.81 72 GLU A N 1
ATOM 554 C CA . GLU A 1 72 ? 12.884 -0.245 -25.838 1.00 91.81 72 GLU A CA 1
ATOM 555 C C . GLU A 1 72 ? 14.387 -0.143 -26.109 1.00 91.81 72 GLU A C 1
ATOM 557 O O . GLU A 1 72 ? 14.882 -0.681 -27.100 1.00 91.81 72 GLU A O 1
ATOM 562 N N . LEU A 1 73 ? 15.133 0.480 -25.198 1.00 90.94 73 LEU A N 1
ATOM 563 C CA . LEU A 1 73 ? 16.572 0.680 -25.324 1.00 90.94 73 LEU A CA 1
ATOM 564 C C . LEU A 1 73 ? 17.333 -0.657 -25.339 1.00 90.94 73 LEU A C 1
ATOM 566 O O . LEU A 1 73 ? 18.200 -0.864 -26.190 1.00 90.94 73 LEU A O 1
ATOM 570 N N . ILE A 1 74 ? 16.942 -1.604 -24.482 1.00 90.69 74 ILE A N 1
ATOM 571 C CA . ILE A 1 74 ? 17.461 -2.983 -24.484 1.00 90.69 74 ILE A CA 1
ATOM 572 C C . ILE A 1 74 ? 17.112 -3.708 -25.793 1.00 90.69 74 ILE A C 1
ATOM 574 O O . ILE A 1 74 ? 17.972 -4.375 -26.370 1.00 90.69 74 ILE A O 1
ATOM 578 N N . GLN A 1 75 ? 15.872 -3.585 -26.277 1.00 88.75 75 GLN A N 1
ATOM 579 C CA . GLN A 1 75 ? 15.424 -4.252 -27.509 1.00 88.75 75 GLN A CA 1
ATOM 580 C C . GLN A 1 75 ? 16.076 -3.682 -28.769 1.00 88.75 75 GLN A C 1
ATOM 582 O O . GLN A 1 75 ? 16.334 -4.426 -29.713 1.00 88.75 75 GLN A O 1
ATOM 587 N N . SER A 1 76 ? 16.361 -2.381 -28.781 1.00 87.62 76 SER A N 1
ATOM 588 C CA . SER A 1 76 ? 17.000 -1.703 -29.909 1.00 87.62 76 SER A CA 1
ATOM 589 C C . SER A 1 76 ? 18.436 -2.176 -30.167 1.00 87.62 76 SER A C 1
ATOM 591 O O . SER A 1 76 ? 18.983 -1.894 -31.229 1.00 87.62 76 SER A O 1
ATOM 593 N N . GLY A 1 77 ? 19.063 -2.877 -29.211 1.00 75.62 77 GLY A N 1
ATOM 594 C CA . GLY A 1 77 ? 20.450 -3.345 -29.295 1.00 75.62 77 GLY A CA 1
ATOM 595 C C . GLY A 1 77 ? 21.501 -2.248 -29.091 1.00 75.62 77 GLY A C 1
ATOM 596 O O . GLY A 1 77 ? 22.631 -2.567 -28.739 1.00 75.62 77 GLY A O 1
ATOM 597 N N . VAL A 1 78 ? 21.108 -0.972 -29.201 1.00 80.50 78 VAL A N 1
ATOM 598 C CA . VAL A 1 78 ? 21.964 0.222 -29.050 1.00 80.50 78 VAL A CA 1
ATOM 599 C C . VAL A 1 78 ? 22.608 0.303 -27.666 1.00 80.50 78 VAL A C 1
ATOM 601 O O . VAL A 1 78 ? 23.664 0.895 -27.504 1.00 80.50 78 VAL A O 1
ATOM 604 N N . PHE A 1 79 ? 21.992 -0.303 -26.650 1.00 77.31 79 PHE A N 1
ATOM 605 C CA . PHE A 1 79 ? 22.565 -0.343 -25.305 1.00 77.31 79 PHE A CA 1
ATOM 606 C C . PHE A 1 79 ? 23.842 -1.187 -25.196 1.00 77.31 79 PHE A C 1
ATOM 608 O O . PHE A 1 79 ? 24.640 -0.973 -24.285 1.00 77.31 79 PHE A O 1
ATOM 615 N N . PHE A 1 80 ? 23.998 -2.185 -26.067 1.00 73.75 80 PHE A N 1
ATOM 616 C CA . PHE A 1 80 ? 25.086 -3.161 -25.997 1.00 73.75 80 PHE A CA 1
ATOM 617 C C . PHE A 1 80 ? 26.158 -2.959 -27.081 1.00 73.75 80 PHE A C 1
ATOM 619 O O . PHE A 1 80 ? 27.101 -3.751 -27.131 1.00 73.75 80 PHE A O 1
ATOM 626 N N . GLU A 1 81 ? 26.016 -1.932 -27.924 1.00 60.16 81 GLU A N 1
ATOM 627 C CA . GLU A 1 81 ? 27.079 -1.411 -28.801 1.00 60.16 81 GLU A CA 1
ATOM 628 C C . GLU A 1 81 ? 27.919 -0.352 -28.073 1.00 60.16 81 GLU A C 1
ATOM 630 O O . GLU A 1 81 ? 29.160 -0.375 -28.252 1.00 60.16 81 GLU A O 1
#

pLDDT: mean 77.11, std 14.84, range [46.5, 93.38]

Secondary structure (DSSP, 8-state):
-------SHHHHHHHHHHHH---HHHHHHHHHHHH-HHHHTT---TTPPPPSS--TTTSHHHHHHHHHHHHHHHHTSGGG-

Foldseek 3Di:
DDDDDDPDPLRVVLVVLVPPDPDPVSNVVVVDVSVDPCVVVPNDDPPDDDDPPDDCVVCVVVVVVVVVVVVVCVVVCVVVD

Radius of gyration: 20.58 Å; chains: 1; bounding box: 49×22×55 Å

Sequence (81 aa):
VLIASPKTETGIERMTIMTQTTDGFELSERDLEMRGPGDFFGVKQSGLPDFLVANLVEDYRMLEVARDEAAELIQSGVFFE